Protein AF-A0A4Q4BNL3-F1 (afdb_monomer_lite)

Foldseek 3Di:
DFAADDKDWDWFDADQQPFAAAAPAQWHGWAGKAKWKADPNDTDADPVRRGDTGHIDHGGIDIDIDHIGHTHYHHLQPDALVVLVVCCVVVVDPPVRSCVSHVVSCVVVVDDD

Secondary structure (DSSP, 8-state):
-B--SS-EEEEEE-S-SSSPPPPBTTPPPPPPPEEEEEETTEEE--TTSSEEEEEEE-TT-EEEEEPPPPPPBS-GGGS-HHHHHHHHHTTSS-HHHHHHH-HHHHHHTT---

pLDDT: mean 94.65, std 7.82, range [43.72, 98.19]

Sequence (113 aa):
IELLRGEARASFVMDHGRVGPQGVLGGQDGAVNRVEVIRDGVVMVPEHLSKAQDIALKPGDRVRVRTPGGGGYGPPEARDPALVAEDVRLGRYSAEEAAALWPAACKALGTMD

Radius of gyration: 18.46 Å; chains: 1; bounding box: 37×32×43 Å

Structure (mmCIF, N/CA/C/O backbone):
data_AF-A0A4Q4BNL3-F1
#
_entry.id   AF-A0A4Q4BNL3-F1
#
loop_
_atom_site.group_PDB
_atom_site.id
_atom_site.type_symbol
_atom_site.label_atom_id
_atom_site.label_alt_id
_atom_site.label_comp_id
_atom_site.label_asym_id
_atom_site.label_entity_id
_atom_site.label_seq_id
_atom_site.pdbx_PDB_ins_code
_atom_site.Cartn_x
_atom_site.Cartn_y
_atom_site.Cartn_z
_atom_site.occupancy
_atom_site.B_iso_or_equiv
_atom_site.auth_seq_id
_atom_site.auth_comp_id
_atom_site.auth_asym_id
_atom_site.auth_a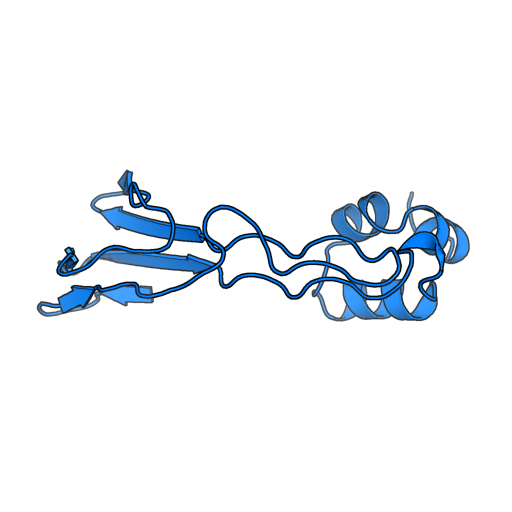tom_id
_atom_site.pdbx_PDB_model_num
ATOM 1 N N . ILE A 1 1 ? -12.505 4.655 8.287 1.00 92.56 1 ILE A N 1
ATOM 2 C CA . ILE A 1 1 ? -13.870 4.704 8.856 1.00 92.56 1 ILE A CA 1
ATOM 3 C C . ILE A 1 1 ? -13.816 5.273 10.269 1.00 92.56 1 ILE A C 1
ATOM 5 O O . ILE A 1 1 ? -12.777 5.154 10.911 1.00 92.56 1 ILE A O 1
ATOM 9 N N . GLU A 1 2 ? -14.899 5.883 10.733 1.00 97.19 2 GLU A N 1
ATOM 10 C CA . GLU A 1 2 ? -15.056 6.416 12.092 1.00 97.19 2 GLU A CA 1
ATOM 11 C C . GLU A 1 2 ? -16.395 5.939 12.647 1.00 97.19 2 GLU A C 1
ATOM 13 O O . GLU A 1 2 ? -17.396 5.965 11.926 1.00 97.19 2 GLU A O 1
ATOM 18 N N . LEU A 1 3 ? -16.417 5.473 13.897 1.00 97.62 3 LEU A N 1
ATOM 19 C CA . LEU A 1 3 ? -17.671 5.134 14.560 1.00 97.62 3 LEU A CA 1
ATOM 20 C C . LEU A 1 3 ? -18.328 6.430 15.040 1.00 97.62 3 LEU A C 1
ATOM 22 O O . LEU A 1 3 ? -17.780 7.124 15.885 1.00 97.62 3 LEU A O 1
ATOM 26 N N . LEU A 1 4 ? -19.503 6.770 14.510 1.00 97.75 4 LEU A N 1
ATOM 27 C CA . LEU A 1 4 ? -20.169 8.036 14.847 1.00 97.75 4 LEU A CA 1
ATOM 28 C C . LEU A 1 4 ? -21.152 7.914 16.020 1.00 97.75 4 LEU A C 1
ATOM 30 O O . LEU A 1 4 ? -21.409 8.891 16.717 1.00 97.75 4 LEU A O 1
ATOM 34 N N . ARG A 1 5 ? -21.723 6.726 16.248 1.00 97.19 5 ARG A N 1
ATOM 35 C CA . ARG A 1 5 ? -22.714 6.468 17.303 1.00 97.19 5 ARG A CA 1
ATOM 36 C C . ARG A 1 5 ? -22.811 4.970 17.598 1.00 97.19 5 ARG A C 1
ATOM 38 O O . ARG A 1 5 ? -22.634 4.163 16.693 1.00 97.19 5 ARG A O 1
ATOM 45 N N . GLY A 1 6 ? -23.198 4.628 18.828 1.00 95.88 6 GLY A N 1
ATOM 46 C CA . GLY A 1 6 ? -23.475 3.252 19.244 1.00 95.88 6 GLY A CA 1
ATOM 47 C C . GLY A 1 6 ? -22.209 2.482 19.599 1.00 95.88 6 GLY A C 1
ATOM 48 O O . GLY A 1 6 ? -21.187 3.082 19.919 1.00 95.88 6 GLY A O 1
ATOM 49 N N . GLU A 1 7 ? -22.296 1.158 19.540 1.00 93.25 7 GLU A N 1
ATOM 50 C CA . GLU A 1 7 ? -21.197 0.239 19.836 1.00 93.25 7 GLU A CA 1
ATOM 51 C C . GLU A 1 7 ? -20.859 -0.575 18.587 1.00 93.25 7 GLU A C 1
ATOM 53 O O . GLU A 1 7 ? -21.751 -0.977 17.837 1.00 93.25 7 GLU A O 1
ATOM 58 N N . ALA A 1 8 ? -19.571 -0.836 18.364 1.00 96.12 8 ALA A N 1
ATOM 59 C CA . ALA A 1 8 ? -19.121 -1.714 17.291 1.00 96.12 8 ALA A CA 1
ATOM 60 C C . ALA A 1 8 ? -17.933 -2.570 17.734 1.00 96.12 8 ALA A C 1
ATOM 62 O O . ALA A 1 8 ? -17.201 -2.226 18.664 1.00 96.12 8 ALA A O 1
ATOM 63 N N . ARG A 1 9 ? -17.718 -3.678 17.023 1.00 96.38 9 ARG A N 1
ATOM 64 C CA . ARG A 1 9 ? -16.498 -4.483 17.110 1.00 96.38 9 ARG A CA 1
ATOM 65 C C . ARG A 1 9 ? -15.837 -4.549 15.744 1.00 96.38 9 ARG A C 1
ATOM 67 O O . ARG A 1 9 ? -16.510 -4.808 14.749 1.00 96.38 9 ARG A O 1
ATOM 74 N N . ALA A 1 10 ? -14.530 -4.324 15.707 1.00 95.50 10 ALA A N 1
ATOM 75 C CA . ALA A 1 10 ? -13.719 -4.481 14.512 1.00 95.50 10 ALA A CA 1
ATOM 76 C C . ALA A 1 10 ? -12.899 -5.771 14.579 1.00 95.50 10 ALA A C 1
ATOM 78 O O . ALA A 1 10 ? -12.225 -6.051 15.572 1.00 95.50 10 ALA A O 1
ATOM 79 N N . SER A 1 11 ? -12.930 -6.509 13.473 1.00 96.44 11 SER A N 1
ATOM 80 C CA . SER A 1 11 ? -12.114 -7.694 13.244 1.00 96.44 11 SER A CA 1
ATOM 81 C C . SER A 1 11 ? -11.478 -7.594 11.862 1.00 96.44 11 SER A C 1
ATOM 83 O O . SER A 1 11 ? -12.139 -7.271 10.877 1.00 96.44 11 SER A O 1
ATOM 85 N N . PHE A 1 12 ? -10.185 -7.875 11.797 1.00 95.81 12 PHE A N 1
ATOM 86 C CA . PHE A 1 12 ? -9.359 -7.835 10.604 1.00 95.81 12 PHE A CA 1
ATOM 87 C C . PHE A 1 12 ? -8.854 -9.242 10.312 1.00 95.81 12 PHE A C 1
ATOM 89 O O . PHE A 1 12 ? -8.132 -9.843 11.110 1.00 95.81 12 PHE A O 1
ATOM 96 N N . VAL A 1 13 ? -9.249 -9.759 9.153 1.00 95.62 13 VAL A N 1
ATOM 97 C CA . VAL A 1 13 ? -8.771 -11.028 8.606 1.00 95.62 13 VAL A CA 1
ATOM 98 C C . VAL A 1 13 ? -8.232 -10.731 7.213 1.00 95.62 13 VAL A C 1
ATOM 100 O O . VAL A 1 13 ? -8.923 -10.907 6.217 1.00 95.62 13 VAL A O 1
ATOM 103 N N . MET A 1 14 ? -7.024 -10.172 7.160 1.00 94.69 14 MET A N 1
ATOM 104 C CA . MET A 1 14 ? -6.399 -9.705 5.919 1.00 94.69 14 MET A CA 1
A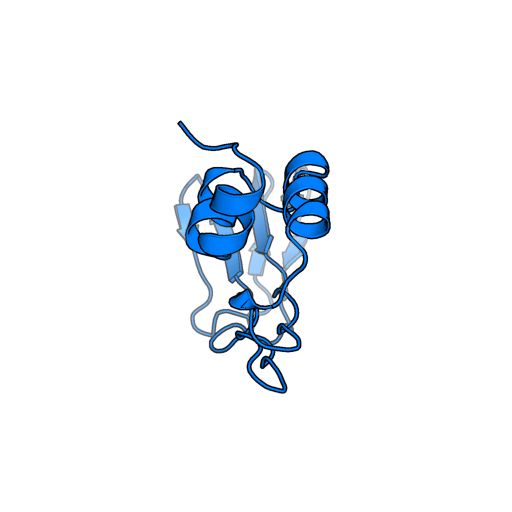TOM 105 C C . MET A 1 14 ? -4.993 -10.267 5.778 1.00 94.69 14 MET A C 1
ATOM 107 O O . MET A 1 14 ? -4.352 -10.538 6.783 1.00 94.69 14 MET A O 1
ATOM 111 N N . ASP A 1 15 ? -4.477 -10.382 4.563 1.00 94.56 15 ASP A N 1
ATOM 112 C CA . ASP A 1 15 ? -3.102 -10.833 4.346 1.00 94.56 15 ASP A CA 1
ATOM 113 C C . ASP A 1 15 ? -2.178 -9.676 3.942 1.00 94.56 15 ASP A C 1
ATOM 115 O O . ASP A 1 15 ? -2.576 -8.508 3.911 1.00 94.56 15 ASP A O 1
ATOM 119 N N . HIS A 1 16 ? -0.914 -10.007 3.677 1.00 96.50 16 HIS A N 1
ATOM 120 C CA . HIS A 1 16 ? 0.137 -9.074 3.262 1.00 96.50 16 HIS A CA 1
ATOM 121 C C . HIS A 1 16 ? 0.537 -8.010 4.294 1.00 96.50 16 HIS A C 1
ATOM 123 O O . HIS A 1 16 ? 1.040 -6.955 3.925 1.00 96.50 16 HIS A O 1
ATOM 129 N N . GLY A 1 17 ? 0.365 -8.271 5.596 1.00 95.88 17 GLY A N 1
ATOM 130 C CA . GLY A 1 17 ? 0.811 -7.346 6.652 1.00 95.88 17 GLY A CA 1
ATOM 131 C C . GLY A 1 17 ? 2.332 -7.252 6.828 1.00 95.88 17 GLY A C 1
ATOM 132 O O . GLY A 1 17 ? 2.816 -6.265 7.368 1.00 95.88 17 GLY A O 1
ATOM 133 N N . ARG A 1 18 ? 3.089 -8.269 6.389 1.00 95.19 18 ARG A N 1
ATOM 134 C CA . ARG A 1 18 ? 4.563 -8.310 6.501 1.00 95.19 18 ARG A CA 1
ATOM 135 C C . ARG A 1 18 ? 5.275 -8.255 5.150 1.00 95.19 18 ARG A C 1
ATOM 137 O O . ARG A 1 18 ? 6.329 -7.642 5.056 1.00 95.19 18 ARG A O 1
ATOM 144 N N . VAL A 1 19 ? 4.711 -8.905 4.135 1.00 95.94 19 VAL A N 1
ATOM 145 C CA . VAL A 1 19 ? 5.260 -8.962 2.774 1.00 95.94 19 VAL A CA 1
ATOM 146 C C . VAL A 1 19 ? 4.128 -8.674 1.800 1.00 95.94 19 VAL A C 1
ATOM 148 O O . VAL A 1 19 ? 3.035 -9.228 1.950 1.00 95.94 19 VAL A O 1
ATOM 151 N N . GLY A 1 20 ? 4.376 -7.783 0.845 1.00 97.06 20 GLY A N 1
ATOM 152 C CA . GLY A 1 20 ? 3.397 -7.413 -0.166 1.00 97.06 20 GLY A CA 1
ATOM 153 C C . GLY A 1 20 ? 3.137 -8.535 -1.173 1.00 97.06 20 GLY A C 1
ATOM 154 O O . GLY A 1 20 ? 3.850 -9.541 -1.186 1.00 97.06 20 GLY A O 1
ATOM 155 N N . PRO A 1 21 ? 2.100 -8.407 -2.009 1.00 97.94 21 PRO A N 1
ATOM 156 C CA . PRO A 1 21 ? 1.931 -9.274 -3.167 1.00 97.94 21 PRO A CA 1
ATOM 157 C C . PRO A 1 21 ? 3.167 -9.218 -4.070 1.00 97.94 21 PRO A C 1
ATOM 159 O O . PRO A 1 21 ? 3.651 -8.134 -4.387 1.00 97.94 21 PRO A O 1
ATOM 162 N N . GLN A 1 22 ? 3.680 -10.380 -4.469 1.00 97.94 22 GLN A N 1
ATOM 163 C CA . GLN A 1 22 ? 4.954 -10.461 -5.182 1.00 97.94 22 GLN A CA 1
ATOM 164 C C . GLN A 1 22 ? 4.849 -9.932 -6.610 1.00 97.94 22 GLN A C 1
ATOM 166 O O . GLN A 1 22 ? 3.870 -10.203 -7.312 1.00 97.94 22 GLN A O 1
ATOM 171 N N . GLY A 1 23 ? 5.876 -9.204 -7.038 1.00 97.88 23 GLY A N 1
ATOM 172 C CA . GLY A 1 23 ? 6.062 -8.854 -8.438 1.00 97.88 23 GLY A CA 1
ATOM 173 C C . GLY A 1 23 ? 6.487 -10.063 -9.274 1.00 97.88 23 GLY A C 1
ATOM 174 O O . GLY A 1 23 ? 6.957 -11.080 -8.760 1.00 97.88 23 GLY A O 1
ATOM 175 N N . VAL A 1 24 ? 6.319 -9.964 -10.592 1.00 98.19 24 VAL A N 1
ATOM 176 C CA . VAL A 1 24 ? 6.673 -11.036 -11.532 1.00 98.19 24 VAL A CA 1
ATOM 177 C C . VAL A 1 24 ? 7.488 -10.510 -12.709 1.00 98.19 24 VAL A C 1
ATOM 179 O O . VAL A 1 24 ? 7.322 -9.372 -13.149 1.00 98.19 24 VAL A O 1
ATOM 182 N N . LEU A 1 25 ? 8.379 -11.360 -13.233 1.00 97.44 25 LEU A N 1
ATOM 183 C CA . LEU A 1 25 ? 9.215 -11.082 -14.411 1.00 97.44 25 LEU A CA 1
ATOM 184 C C . LEU A 1 25 ? 9.998 -9.757 -14.325 1.00 97.44 25 LEU A C 1
ATOM 186 O O . LEU A 1 25 ? 10.108 -9.027 -15.305 1.00 97.44 25 LEU A O 1
ATOM 190 N N . GLY A 1 26 ? 10.541 -9.448 -13.145 1.00 96.25 26 GLY A N 1
ATOM 191 C CA . GLY A 1 26 ? 11.282 -8.206 -12.886 1.00 96.25 26 GLY A CA 1
ATOM 192 C C . GLY A 1 26 ? 10.433 -7.063 -12.325 1.00 96.25 26 GLY A C 1
ATOM 193 O O . GLY A 1 26 ? 10.975 -5.999 -12.046 1.00 96.25 26 GLY A O 1
ATOM 194 N N . GLY A 1 27 ? 9.131 -7.281 -12.125 1.00 97.44 27 GLY A N 1
ATOM 195 C CA . GLY A 1 27 ? 8.272 -6.354 -11.395 1.00 97.44 27 GLY A CA 1
ATOM 196 C C . GLY A 1 27 ? 8.606 -6.297 -9.908 1.00 97.44 27 GLY A C 1
ATOM 197 O O . GLY A 1 27 ? 9.055 -7.281 -9.322 1.00 97.44 27 GLY A O 1
ATOM 198 N N . GLN A 1 28 ? 8.363 -5.138 -9.299 1.00 95.88 28 GLN A N 1
ATOM 199 C CA . GLN A 1 28 ? 8.536 -4.929 -7.862 1.00 95.88 28 GLN A CA 1
ATOM 200 C C . GLN A 1 28 ? 7.338 -5.466 -7.070 1.00 95.88 28 GLN A C 1
ATOM 202 O O . GLN A 1 28 ? 6.214 -5.511 -7.576 1.00 95.88 28 GLN A O 1
ATOM 207 N N . ASP A 1 29 ? 7.577 -5.848 -5.819 1.00 97.62 29 ASP A N 1
ATOM 208 C CA . ASP A 1 29 ? 6.517 -6.256 -4.899 1.00 97.62 29 ASP A CA 1
ATOM 209 C C . ASP A 1 29 ? 5.572 -5.087 -4.588 1.00 97.62 29 ASP A C 1
ATOM 211 O O . ASP A 1 29 ? 5.976 -3.925 -4.506 1.00 97.62 29 ASP A O 1
ATOM 215 N N . GLY A 1 30 ? 4.295 -5.405 -4.397 1.00 97.06 30 GLY A N 1
ATOM 216 C CA . GLY A 1 30 ? 3.278 -4.441 -4.005 1.00 97.06 30 GLY A CA 1
ATOM 217 C C . GLY A 1 30 ? 3.478 -3.935 -2.577 1.00 97.06 30 GLY A C 1
ATOM 218 O O . GLY A 1 30 ? 4.145 -4.553 -1.746 1.00 97.06 30 GLY A O 1
ATOM 219 N N . ALA A 1 31 ? 2.846 -2.809 -2.250 1.00 96.44 31 ALA A N 1
ATOM 220 C CA . ALA A 1 31 ? 2.843 -2.309 -0.880 1.00 96.44 31 ALA A CA 1
ATOM 221 C C . ALA A 1 31 ? 2.141 -3.291 0.079 1.00 96.44 31 ALA A C 1
ATOM 223 O O . ALA A 1 31 ? 1.154 -3.943 -0.276 1.00 96.44 31 ALA A O 1
ATOM 224 N N . VAL A 1 32 ? 2.621 -3.351 1.322 1.00 97.75 32 VAL A N 1
ATOM 225 C CA . VAL A 1 32 ? 2.006 -4.150 2.390 1.00 97.75 32 VAL A CA 1
ATOM 226 C C . VAL A 1 32 ? 0.666 -3.571 2.841 1.00 97.75 32 VAL A C 1
ATOM 228 O O . VAL A 1 32 ? 0.416 -2.365 2.774 1.00 97.75 32 VAL A O 1
ATOM 231 N N . ASN A 1 33 ? -0.180 -4.443 3.378 1.00 97.19 33 ASN A N 1
ATOM 232 C CA . ASN A 1 33 ? -1.344 -4.042 4.152 1.00 97.19 33 ASN A CA 1
ATOM 233 C C . ASN A 1 33 ? -0.910 -3.226 5.380 1.00 97.19 33 ASN A C 1
ATOM 235 O O . ASN A 1 33 ? 0.113 -3.521 6.005 1.00 97.19 33 ASN A O 1
ATOM 239 N N . ARG A 1 34 ? -1.732 -2.252 5.784 1.00 97.25 34 ARG A N 1
ATOM 240 C CA . ARG A 1 34 ? -1.631 -1.686 7.130 1.00 97.25 34 ARG A CA 1
ATOM 241 C C . ARG A 1 34 ? -2.984 -1.428 7.774 1.00 97.25 34 ARG A C 1
ATOM 243 O O . ARG A 1 34 ? -3.827 -0.733 7.209 1.00 97.25 34 ARG A O 1
ATOM 250 N N . VAL A 1 35 ? -3.130 -1.901 9.008 1.00 97.38 35 VAL A N 1
ATOM 251 C CA . VAL A 1 35 ? -4.271 -1.616 9.879 1.00 97.38 35 VAL A CA 1
ATOM 252 C C . VAL A 1 35 ? -3.847 -0.691 11.016 1.00 97.38 35 VAL A C 1
ATOM 254 O O . VAL A 1 35 ? -2.871 -0.948 11.716 1.00 97.38 35 VA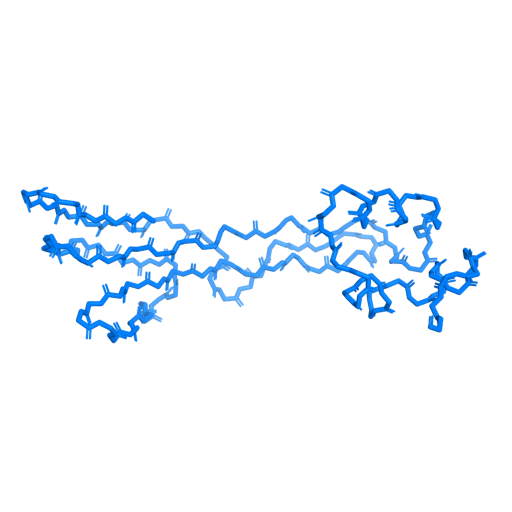L A O 1
ATOM 257 N N . GLU A 1 36 ? -4.607 0.380 11.210 1.00 97.81 36 GLU A N 1
ATOM 258 C CA . GLU A 1 36 ? -4.435 1.354 12.285 1.00 97.81 36 GLU A CA 1
ATOM 259 C C . GLU A 1 36 ? -5.782 1.567 12.984 1.00 97.81 36 GLU A C 1
ATOM 261 O O . GLU A 1 36 ? -6.784 1.890 12.341 1.00 97.81 36 GLU A O 1
ATOM 266 N N . VAL A 1 37 ? -5.806 1.401 14.305 1.00 97.50 37 VAL A N 1
ATOM 267 C CA . VAL A 1 37 ? -6.942 1.747 15.165 1.00 97.50 37 VAL A CA 1
ATOM 268 C C . VAL A 1 37 ? -6.560 2.989 15.955 1.00 97.50 37 VAL A C 1
ATOM 270 O O . VAL A 1 37 ? -5.572 2.979 16.682 1.00 97.50 37 VAL A O 1
ATOM 273 N N . ILE A 1 38 ? -7.331 4.060 15.810 1.00 97.94 38 ILE A N 1
ATOM 274 C CA . ILE A 1 38 ? -7.090 5.345 16.455 1.00 97.94 38 ILE A CA 1
ATOM 275 C C . ILE A 1 38 ? -8.136 5.548 17.547 1.00 97.94 38 ILE A C 1
ATOM 277 O O . ILE A 1 38 ? -9.330 5.576 17.248 1.00 97.94 38 ILE A O 1
ATOM 281 N N . ARG A 1 39 ? -7.681 5.702 18.793 1.00 96.00 39 ARG A N 1
ATOM 282 C CA . ARG A 1 39 ? -8.524 5.934 19.976 1.00 96.00 39 ARG A CA 1
ATOM 283 C C . ARG A 1 39 ? -7.981 7.117 20.750 1.00 96.00 39 ARG A C 1
ATOM 285 O O . ARG A 1 39 ? -6.795 7.135 21.061 1.00 96.00 39 ARG A O 1
ATOM 292 N N . ASP A 1 40 ? -8.823 8.113 21.008 1.00 94.06 40 ASP A N 1
ATOM 293 C CA . ASP A 1 40 ? -8.430 9.346 21.710 1.00 94.06 40 ASP A CA 1
ATOM 294 C C . ASP A 1 40 ? -7.157 9.995 21.112 1.00 94.06 40 ASP A C 1
ATOM 296 O O . ASP A 1 40 ? -6.280 10.484 21.817 1.00 94.06 40 ASP A O 1
ATOM 300 N N . GLY A 1 41 ? -7.026 9.942 19.779 1.00 93.44 41 GLY A N 1
ATOM 301 C CA . GLY A 1 41 ? -5.866 10.451 19.034 1.00 93.44 41 GLY A CA 1
ATOM 302 C C . GLY A 1 41 ? -4.632 9.536 19.018 1.00 93.44 41 GLY A C 1
ATOM 303 O O . GLY A 1 41 ? -3.703 9.795 18.255 1.00 93.44 41 GLY A O 1
ATOM 304 N N . VAL A 1 42 ? -4.619 8.446 19.786 1.00 96.94 42 VAL A N 1
ATOM 305 C CA . VAL A 1 42 ? -3.507 7.488 19.842 1.00 96.94 42 VAL A CA 1
ATOM 306 C C . VAL A 1 42 ? -3.674 6.417 18.771 1.00 96.94 42 VAL A C 1
ATOM 308 O O . VAL A 1 42 ? -4.708 5.754 18.696 1.00 96.94 42 VAL A O 1
ATOM 311 N N . VAL A 1 43 ? -2.636 6.223 17.956 1.00 97.88 43 VAL A N 1
ATOM 312 C CA . VAL A 1 43 ? -2.599 5.188 16.916 1.00 97.88 43 VAL A CA 1
ATOM 313 C C . VAL A 1 43 ? -2.069 3.880 17.497 1.00 97.88 43 VAL A C 1
ATOM 315 O O . VAL A 1 43 ? -0.950 3.822 17.998 1.00 97.88 43 VAL A O 1
ATOM 318 N N . MET A 1 44 ? -2.853 2.814 17.366 1.00 95.56 44 MET A N 1
ATOM 319 C CA . MET A 1 44 ? -2.458 1.438 17.652 1.00 95.56 44 MET A CA 1
ATOM 320 C C . MET A 1 44 ? -2.410 0.631 16.352 1.00 95.56 44 MET A C 1
ATOM 322 O O . MET A 1 44 ? -3.342 0.669 15.546 1.00 95.56 44 MET A O 1
ATOM 326 N N . VAL A 1 45 ? -1.320 -0.109 16.157 1.00 96.69 45 VAL A N 1
ATOM 327 C CA . VAL A 1 45 ? -1.162 -1.089 15.075 1.00 96.69 45 VAL A CA 1
ATOM 328 C C . VAL A 1 45 ? -1.224 -2.485 15.700 1.00 96.69 45 VAL A C 1
ATOM 330 O O . VAL A 1 45 ? -0.529 -2.712 16.692 1.00 96.69 45 VAL A O 1
ATOM 333 N N . PRO A 1 46 ? -2.027 -3.422 15.162 1.00 94.62 46 PRO A N 1
ATOM 334 C CA . PRO A 1 46 ? -2.057 -4.794 15.657 1.00 94.62 46 PRO A CA 1
ATOM 335 C C . PRO A 1 46 ? -0.684 -5.471 15.627 1.00 94.62 46 PRO A C 1
ATOM 337 O O . PRO A 1 46 ? 0.058 -5.319 14.659 1.00 94.62 46 PRO A O 1
ATOM 340 N N . GLU A 1 47 ? -0.383 -6.302 16.628 1.00 93.94 47 GLU A N 1
ATOM 341 C CA . GLU A 1 47 ? 0.880 -7.055 16.705 1.00 93.94 47 GLU A CA 1
ATOM 342 C C . GLU A 1 47 ? 1.109 -7.936 15.466 1.00 93.94 47 GLU A C 1
ATOM 344 O O . GLU A 1 47 ? 2.194 -7.966 14.887 1.00 93.94 47 GLU A O 1
ATOM 349 N N . HIS A 1 48 ? 0.056 -8.607 14.996 1.00 94.00 48 HIS A N 1
ATOM 350 C CA . HIS A 1 48 ? 0.110 -9.440 13.795 1.00 94.00 48 HIS A CA 1
ATOM 351 C C . HIS A 1 48 ? -0.125 -8.658 12.491 1.00 94.00 48 HIS A C 1
ATOM 353 O O . HIS A 1 48 ? -0.331 -9.274 11.442 1.00 94.00 48 HIS A O 1
ATOM 359 N N . LEU A 1 49 ? -0.066 -7.319 12.543 1.00 95.88 49 LEU A N 1
ATOM 360 C CA . LEU A 1 49 ? -0.089 -6.325 11.451 1.00 95.88 49 LEU A CA 1
ATOM 361 C C . LEU A 1 49 ? -1.366 -6.271 10.590 1.00 95.88 49 LEU A C 1
ATOM 363 O O . LEU A 1 49 ? -1.822 -5.194 10.220 1.00 95.88 49 LEU A O 1
ATOM 367 N N . SER A 1 50 ? -1.950 -7.426 10.284 1.00 93.81 50 SER A N 1
ATOM 368 C CA . SER A 1 50 ? -3.089 -7.632 9.379 1.00 93.81 50 SER A CA 1
ATOM 369 C C . SER A 1 50 ? -4.172 -8.549 9.972 1.00 93.81 50 SER A C 1
ATOM 371 O O . SER A 1 50 ? -5.237 -8.728 9.376 1.00 93.81 50 SER A O 1
ATOM 373 N N . LYS A 1 51 ? -3.919 -9.106 11.168 1.00 94.88 51 LYS A N 1
ATOM 374 C CA . LYS A 1 51 ? -4.846 -9.956 11.926 1.00 94.88 51 LYS A CA 1
ATOM 375 C C . LYS A 1 51 ? -5.073 -9.368 13.319 1.00 94.88 51 LYS A C 1
ATOM 377 O O . LYS A 1 51 ? -4.119 -9.165 14.064 1.00 94.88 51 LYS A O 1
ATOM 382 N N . ALA A 1 52 ? -6.329 -9.109 13.659 1.00 95.31 52 ALA A N 1
ATOM 383 C CA . ALA A 1 52 ? -6.793 -8.856 15.024 1.00 95.31 52 ALA A CA 1
ATOM 384 C C . ALA A 1 52 ? -8.312 -9.000 15.067 1.00 95.31 52 ALA A C 1
ATOM 386 O O . ALA A 1 52 ? -8.972 -8.800 14.054 1.00 95.31 52 ALA A O 1
ATOM 387 N N . GLN A 1 53 ? -8.876 -9.360 16.210 1.00 96.38 53 GLN A N 1
ATOM 388 C CA . GLN A 1 53 ? -10.305 -9.638 16.338 1.00 96.38 53 GLN A CA 1
ATOM 389 C C . GLN A 1 53 ? -10.858 -9.008 17.612 1.00 96.38 53 GLN A C 1
ATOM 391 O O . GLN A 1 53 ? -10.098 -8.662 18.516 1.00 96.38 53 GLN A O 1
ATOM 396 N N . ASP A 1 54 ? -12.179 -8.841 17.645 1.00 94.94 54 ASP A N 1
ATOM 397 C CA . ASP A 1 54 ? -12.944 -8.413 18.820 1.00 94.94 54 ASP A CA 1
ATOM 398 C C . ASP A 1 54 ? -12.509 -7.069 19.423 1.00 94.94 54 ASP A C 1
ATOM 400 O O . ASP A 1 54 ? -12.667 -6.813 20.619 1.00 94.94 54 ASP A O 1
ATOM 404 N N . ILE A 1 55 ? -12.009 -6.156 18.587 1.00 95.00 55 ILE A N 1
ATOM 405 C CA . ILE A 1 55 ? -11.622 -4.818 19.031 1.00 95.00 55 ILE A CA 1
ATOM 406 C C . ILE A 1 55 ? -12.892 -3.994 19.225 1.00 95.00 55 ILE A C 1
ATOM 408 O O . ILE A 1 55 ? -13.509 -3.554 18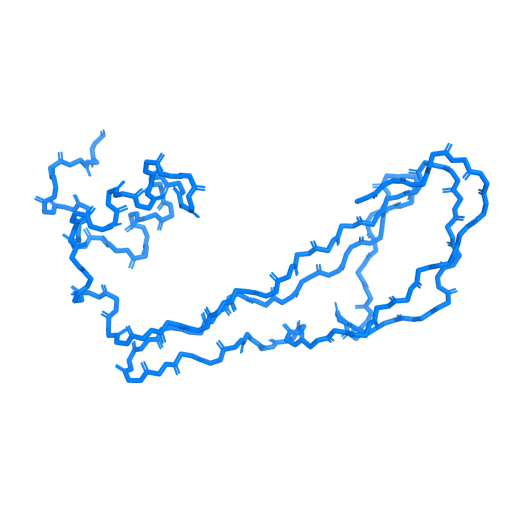.255 1.00 95.00 55 ILE A O 1
ATOM 412 N N . ALA A 1 56 ? -13.285 -3.781 20.479 1.00 95.75 56 ALA A N 1
ATOM 413 C CA . ALA A 1 56 ? -14.378 -2.879 20.820 1.00 95.75 56 ALA A CA 1
ATOM 414 C C . ALA A 1 56 ? -14.041 -1.437 20.410 1.00 95.75 56 ALA A C 1
ATOM 416 O O . ALA A 1 56 ? -12.939 -0.949 20.674 1.00 95.75 56 ALA A O 1
ATOM 417 N N . LEU A 1 57 ? -15.007 -0.774 19.779 1.00 96.25 57 LEU A N 1
ATOM 418 C CA . LEU A 1 57 ? -14.934 0.619 19.357 1.00 96.25 57 LEU A CA 1
ATOM 419 C C . LEU A 1 57 ? -16.021 1.434 20.058 1.00 96.25 57 LEU A C 1
ATOM 421 O O . LEU A 1 57 ? -17.164 0.980 20.177 1.00 96.25 57 LEU A O 1
ATOM 425 N N . LYS A 1 58 ? -15.670 2.658 20.454 1.00 96.75 58 LYS A N 1
ATOM 426 C CA . LYS A 1 58 ? -16.603 3.686 20.941 1.00 96.75 58 LYS A CA 1
ATOM 427 C C . LYS A 1 58 ? -16.771 4.808 19.906 1.00 96.75 58 LYS A C 1
ATOM 429 O O . LYS A 1 58 ? -15.920 4.954 19.024 1.00 96.75 58 LYS A O 1
ATOM 434 N N . PRO A 1 59 ? -17.845 5.614 19.978 1.00 97.69 59 PRO A N 1
ATOM 435 C CA . PRO A 1 59 ? -17.988 6.775 19.111 1.00 97.69 59 PRO A CA 1
ATOM 436 C C . PRO A 1 59 ? -16.758 7.694 19.177 1.00 97.69 59 PRO A C 1
ATOM 438 O O . PRO A 1 59 ? -16.255 7.977 20.263 1.00 97.69 59 PRO A O 1
ATOM 441 N N . GLY A 1 60 ? -16.279 8.137 18.016 1.00 97.31 60 GLY A N 1
ATOM 442 C CA . GLY A 1 60 ? -15.040 8.900 17.839 1.00 97.31 60 GLY A CA 1
ATOM 443 C C . GLY A 1 60 ? -13.806 8.044 17.530 1.00 97.31 60 GLY A C 1
ATOM 444 O O . GLY A 1 60 ? -12.834 8.562 16.976 1.00 97.31 60 GLY A O 1
ATOM 445 N N . ASP A 1 61 ? -13.834 6.736 17.808 1.00 97.75 61 ASP A N 1
ATOM 446 C CA . ASP A 1 61 ? -12.749 5.844 17.402 1.00 97.75 61 ASP A CA 1
ATOM 447 C C . ASP A 1 61 ? -12.720 5.687 15.879 1.00 97.75 61 ASP A C 1
ATOM 449 O O . ASP A 1 61 ? -13.753 5.608 15.199 1.00 97.75 61 ASP A O 1
ATOM 453 N N . ARG A 1 62 ? -11.509 5.591 15.329 1.00 97.94 62 ARG A N 1
ATOM 454 C CA . ARG A 1 62 ? -11.292 5.453 13.888 1.00 97.94 62 ARG A CA 1
ATOM 455 C C . ARG A 1 62 ? -10.530 4.187 13.575 1.00 97.94 62 ARG A C 1
ATOM 457 O O . ARG A 1 62 ? -9.619 3.784 14.286 1.00 97.94 62 ARG A O 1
ATOM 464 N N . VAL A 1 63 ? -10.867 3.599 12.441 1.00 97.44 63 VAL A N 1
ATOM 465 C CA . VAL A 1 63 ? -10.113 2.502 11.846 1.00 97.44 63 VAL A CA 1
ATOM 466 C C . VAL A 1 63 ? -9.665 2.941 10.464 1.00 97.44 63 VAL A C 1
ATOM 468 O O . VAL A 1 63 ? -10.481 3.334 9.621 1.00 97.44 63 VAL A O 1
ATOM 471 N N . ARG A 1 64 ? -8.362 2.865 10.214 1.00 97.62 64 ARG A N 1
ATOM 472 C CA . ARG A 1 64 ? -7.759 3.090 8.905 1.00 97.62 64 ARG A CA 1
ATOM 473 C C . ARG A 1 64 ? -7.158 1.777 8.425 1.00 97.62 64 ARG A C 1
ATOM 475 O O . ARG A 1 64 ? -6.246 1.239 9.038 1.00 97.62 64 ARG A O 1
ATOM 482 N N . VAL A 1 65 ? -7.687 1.286 7.312 1.00 96.69 65 VAL A N 1
ATOM 483 C CA . VAL A 1 65 ? -7.152 0.126 6.604 1.00 96.69 65 VAL A CA 1
ATOM 484 C C . VAL A 1 65 ? -6.569 0.619 5.290 1.00 96.69 65 VAL A C 1
ATOM 486 O O . VAL A 1 65 ? -7.269 1.250 4.500 1.00 96.69 65 VAL A O 1
ATOM 489 N N . ARG A 1 66 ? -5.287 0.338 5.074 1.00 96.38 66 ARG A N 1
ATOM 490 C CA . ARG A 1 66 ? -4.623 0.422 3.775 1.00 96.38 66 ARG A CA 1
ATOM 491 C C . ARG A 1 66 ? -4.556 -0.994 3.223 1.00 96.38 66 ARG A C 1
ATOM 493 O O . ARG A 1 66 ? -3.857 -1.842 3.778 1.00 96.38 66 ARG A O 1
ATOM 500 N N . THR A 1 67 ? -5.338 -1.261 2.185 1.00 95.88 67 THR A N 1
ATOM 501 C CA . THR A 1 67 ? -5.274 -2.537 1.467 1.00 95.88 67 THR A CA 1
ATOM 502 C C . THR A 1 67 ? -3.934 -2.649 0.744 1.00 95.88 67 THR A C 1
ATOM 504 O O . THR A 1 67 ? -3.410 -1.622 0.308 1.00 95.88 67 THR A O 1
ATOM 507 N N . PRO A 1 68 ? -3.372 -3.861 0.614 1.00 97.25 68 PRO A N 1
ATOM 508 C CA . PRO A 1 68 ? -2.121 -4.033 -0.109 1.00 97.25 68 PRO A CA 1
ATOM 509 C C . PRO A 1 68 ? -2.288 -3.633 -1.580 1.00 97.25 68 PRO A C 1
ATOM 511 O O . PRO A 1 68 ? -3.369 -3.784 -2.156 1.00 97.25 68 PRO A O 1
ATOM 514 N N . GLY A 1 69 ? -1.207 -3.134 -2.176 1.00 96.31 69 GLY A N 1
ATOM 515 C CA . GLY A 1 69 ? -1.120 -2.944 -3.624 1.00 96.31 69 GLY A CA 1
ATOM 516 C C . GLY A 1 69 ? -0.803 -4.267 -4.321 1.00 96.31 69 GLY A C 1
ATOM 517 O O . GLY A 1 69 ? -0.249 -5.168 -3.700 1.00 96.31 69 GLY A O 1
ATOM 518 N N . GLY A 1 70 ? -1.135 -4.397 -5.605 1.00 97.38 70 GLY A N 1
ATOM 519 C CA . GLY A 1 70 ? -0.701 -5.549 -6.401 1.00 97.38 70 GLY A CA 1
ATOM 520 C C . GLY A 1 70 ? 0.806 -5.521 -6.678 1.00 97.38 70 GLY A C 1
ATOM 521 O O . GLY A 1 70 ? 1.410 -4.449 -6.689 1.00 97.38 70 GLY A O 1
ATOM 522 N N . GLY A 1 71 ? 1.400 -6.690 -6.918 1.00 97.62 71 GLY A N 1
ATOM 523 C CA . GLY A 1 71 ? 2.765 -6.790 -7.430 1.00 97.62 71 GLY A CA 1
ATOM 524 C C . GLY A 1 71 ? 2.844 -6.346 -8.890 1.00 97.62 71 GLY A C 1
ATOM 525 O O . GLY A 1 71 ? 1.899 -6.533 -9.662 1.00 97.62 71 GLY A O 1
ATOM 526 N N . GLY A 1 72 ? 3.963 -5.734 -9.265 1.00 97.56 72 GLY A N 1
ATOM 527 C CA . GLY A 1 72 ? 4.217 -5.270 -10.624 1.00 97.56 72 GLY A CA 1
ATOM 528 C C . GLY A 1 72 ? 4.506 -6.409 -11.604 1.00 97.56 72 GLY A C 1
ATOM 529 O O . GLY A 1 72 ? 4.869 -7.521 -11.219 1.00 97.56 72 GLY A O 1
ATOM 530 N N . TYR A 1 73 ? 4.399 -6.101 -12.895 1.00 97.38 73 TYR A N 1
ATOM 531 C CA . TYR A 1 73 ? 4.774 -6.995 -13.988 1.00 97.38 73 TYR A CA 1
ATOM 532 C C . TYR A 1 73 ? 5.844 -6.332 -14.853 1.00 97.38 73 TYR A C 1
ATOM 534 O O . TYR A 1 73 ? 5.616 -5.237 -15.370 1.00 97.38 73 TYR A O 1
ATOM 542 N N . GLY A 1 74 ? 6.961 -7.027 -15.068 1.00 97.69 74 GLY A N 1
ATOM 543 C CA . GLY A 1 74 ? 8.054 -6.526 -15.899 1.00 97.69 74 GLY A CA 1
ATOM 544 C C . GLY A 1 74 ? 8.928 -5.474 -15.201 1.00 97.69 74 GLY A C 1
ATOM 545 O O . GLY A 1 74 ? 8.537 -4.931 -14.166 1.00 97.69 74 GLY A O 1
ATOM 546 N N . PRO A 1 75 ? 10.113 -5.174 -15.758 1.00 96.25 75 PRO A N 1
ATOM 547 C CA . PRO A 1 75 ? 11.010 -4.166 -15.203 1.00 96.25 75 PRO A CA 1
ATOM 548 C C . PRO A 1 75 ? 10.356 -2.770 -15.234 1.00 96.25 75 PRO A C 1
ATOM 550 O O . PRO A 1 75 ? 9.865 -2.365 -16.295 1.00 96.25 75 PRO A O 1
ATOM 553 N N . PRO A 1 76 ? 10.352 -2.012 -14.117 1.00 95.19 76 PRO A N 1
ATOM 554 C CA . PRO A 1 76 ? 9.812 -0.652 -14.070 1.00 95.19 76 PRO A CA 1
ATOM 555 C C . PRO A 1 76 ? 10.385 0.263 -15.159 1.00 95.19 76 PRO A C 1
ATOM 557 O O . PRO A 1 76 ? 9.656 1.062 -15.740 1.00 95.19 76 PRO A O 1
ATOM 560 N N . GLU A 1 77 ? 11.665 0.107 -15.495 1.00 95.00 77 GLU A N 1
ATOM 561 C CA . GLU A 1 77 ? 12.382 0.927 -16.475 1.00 95.00 77 GLU A CA 1
ATOM 562 C C . GLU A 1 77 ? 11.843 0.772 -17.903 1.00 95.00 77 GLU A C 1
ATOM 564 O O . GLU A 1 77 ? 12.072 1.640 -18.741 1.00 95.00 77 GLU A O 1
ATOM 569 N N . ALA A 1 78 ? 11.121 -0.317 -18.185 1.00 95.12 78 ALA A N 1
ATOM 570 C CA . ALA A 1 78 ? 10.486 -0.555 -19.478 1.00 95.12 78 ALA A CA 1
ATOM 571 C C . ALA A 1 78 ? 9.060 0.013 -19.569 1.00 95.12 78 ALA A C 1
ATOM 573 O O . ALA A 1 78 ? 8.408 -0.142 -20.605 1.00 95.12 78 ALA A O 1
ATOM 574 N N . ARG A 1 79 ? 8.540 0.639 -18.503 1.00 96.25 79 ARG A N 1
ATOM 575 C CA . ARG A 1 79 ? 7.202 1.238 -18.513 1.00 96.25 79 ARG A CA 1
ATOM 576 C C . ARG A 1 79 ? 7.172 2.440 -19.457 1.00 96.25 79 ARG A C 1
ATOM 578 O O . ARG A 1 79 ? 8.015 3.328 -19.365 1.00 96.25 79 ARG A O 1
ATOM 585 N N . ASP A 1 80 ? 6.169 2.476 -20.334 1.00 96.75 80 ASP A N 1
ATOM 586 C CA . ASP A 1 80 ? 5.949 3.591 -21.259 1.00 96.75 80 ASP A CA 1
ATOM 587 C C . ASP A 1 80 ? 5.800 4.913 -20.480 1.00 96.75 80 ASP A C 1
ATOM 589 O O . ASP A 1 80 ? 4.914 5.013 -19.619 1.00 96.75 80 ASP A O 1
ATOM 593 N N . PRO A 1 81 ? 6.621 5.936 -20.781 1.00 96.81 81 PRO A N 1
ATOM 594 C CA . PRO A 1 81 ? 6.507 7.241 -20.152 1.00 96.81 81 PRO A CA 1
ATOM 595 C C . PRO A 1 81 ? 5.105 7.846 -20.212 1.00 96.81 81 PRO A C 1
ATOM 597 O O . PRO A 1 81 ? 4.637 8.385 -19.212 1.00 96.81 81 PRO A O 1
ATOM 600 N N . ALA A 1 82 ? 4.378 7.698 -21.320 1.00 97.00 82 ALA A N 1
ATOM 601 C CA . ALA A 1 82 ? 3.025 8.239 -21.434 1.00 97.00 82 ALA A CA 1
ATOM 602 C C . ALA A 1 82 ? 2.057 7.621 -20.407 1.00 97.00 82 ALA A C 1
ATOM 604 O O . ALA A 1 82 ? 1.188 8.315 -19.878 1.00 97.00 82 ALA A O 1
ATOM 605 N N . LEU A 1 83 ? 2.235 6.338 -20.068 1.00 97.62 83 LEU A N 1
ATOM 606 C CA . LEU A 1 83 ? 1.437 5.669 -19.036 1.00 97.62 83 LEU A CA 1
ATOM 607 C C . LEU A 1 83 ? 1.805 6.142 -17.626 1.00 97.62 83 LEU A C 1
ATOM 609 O O . LEU A 1 83 ? 0.925 6.231 -16.774 1.00 97.62 83 LEU A O 1
ATOM 613 N N . VAL A 1 84 ? 3.074 6.482 -17.383 1.00 97.31 84 VAL A N 1
ATOM 614 C CA . VAL A 1 84 ? 3.504 7.091 -16.113 1.00 97.31 84 VAL A CA 1
ATOM 615 C C . VAL A 1 84 ? 2.873 8.474 -15.940 1.00 97.31 84 VAL A C 1
ATOM 617 O O . VAL A 1 84 ? 2.308 8.757 -14.884 1.00 97.31 84 VAL A O 1
ATOM 620 N N . ALA A 1 85 ? 2.892 9.317 -16.979 1.00 97.00 85 ALA A N 1
ATOM 621 C CA . ALA A 1 85 ? 2.219 10.619 -16.949 1.00 97.00 85 ALA A CA 1
ATOM 622 C C . ALA A 1 85 ? 0.713 10.482 -16.695 1.00 97.00 85 ALA A C 1
ATOM 624 O O . ALA A 1 85 ? 0.138 11.246 -15.919 1.00 97.00 85 ALA A O 1
ATOM 625 N N . GLU A 1 86 ? 0.077 9.494 -17.324 1.00 98.19 86 GLU A N 1
ATOM 626 C CA . GLU A 1 86 ? -1.341 9.214 -17.122 1.00 98.19 86 GLU A CA 1
ATOM 627 C C . GLU A 1 86 ? -1.638 8.782 -15.682 1.00 98.19 86 GLU A C 1
ATOM 629 O O . GLU A 1 86 ? -2.604 9.259 -15.088 1.00 98.19 86 GLU A O 1
ATOM 634 N N . ASP A 1 87 ? -0.796 7.943 -15.075 1.00 97.75 87 ASP A N 1
ATOM 635 C CA . ASP A 1 87 ? -0.968 7.553 -13.675 1.00 97.75 87 ASP A CA 1
ATOM 636 C C . ASP A 1 87 ? -0.843 8.750 -12.717 1.00 97.75 87 ASP A C 1
ATOM 638 O O . ASP A 1 87 ? -1.613 8.842 -11.754 1.00 97.75 87 ASP A O 1
ATOM 642 N N . VAL A 1 88 ? 0.059 9.696 -13.005 1.00 97.56 88 VAL A N 1
ATOM 643 C CA . VAL A 1 88 ? 0.168 10.955 -12.250 1.00 97.56 88 VAL A CA 1
ATOM 644 C C . VAL A 1 88 ? -1.072 11.823 -12.451 1.00 97.56 88 VAL A C 1
ATOM 646 O O . VAL A 1 88 ? -1.663 12.303 -11.484 1.00 97.56 88 VAL A O 1
ATOM 649 N N . ARG A 1 89 ? -1.533 11.979 -13.697 1.00 97.50 89 ARG A N 1
ATOM 650 C CA . ARG A 1 89 ? -2.743 12.748 -14.028 1.00 97.50 89 ARG A CA 1
ATOM 651 C C . ARG A 1 89 ? -3.991 12.180 -13.347 1.00 97.50 89 ARG A C 1
ATOM 653 O O . ARG A 1 89 ? -4.880 12.935 -12.957 1.00 97.50 89 ARG A O 1
ATOM 660 N N . LEU A 1 90 ? -4.063 10.857 -13.208 1.00 98.12 90 LEU A N 1
ATOM 661 C CA . LEU A 1 90 ? -5.139 10.148 -12.513 1.00 98.12 90 LEU A CA 1
ATOM 662 C C . LEU A 1 90 ? -5.003 10.180 -10.982 1.00 98.12 90 LEU A C 1
ATOM 664 O O . LEU A 1 90 ? -5.904 9.701 -10.293 1.00 98.12 90 LEU A O 1
ATOM 668 N N . GLY A 1 91 ? -3.904 10.715 -10.442 1.00 97.31 91 GLY A N 1
ATOM 669 C CA . GLY A 1 91 ? -3.642 10.766 -9.003 1.00 97.31 91 GLY A CA 1
ATOM 670 C C . GLY A 1 91 ? -3.357 9.399 -8.381 1.00 97.31 91 GLY A C 1
ATOM 671 O O . GLY A 1 91 ? -3.537 9.227 -7.177 1.00 97.31 91 GLY A O 1
ATOM 672 N N . ARG A 1 92 ? -2.942 8.412 -9.187 1.00 96.00 92 ARG A N 1
ATOM 673 C CA . ARG A 1 92 ? -2.490 7.102 -8.685 1.00 96.00 92 ARG A CA 1
ATOM 674 C C . ARG A 1 92 ? -1.119 7.206 -8.030 1.00 96.00 92 ARG A C 1
ATOM 676 O O . ARG A 1 92 ? -0.869 6.511 -7.053 1.00 96.00 92 ARG A O 1
ATOM 683 N N . TYR A 1 93 ? -0.282 8.085 -8.573 1.00 96.31 93 TYR A N 1
ATOM 684 C CA . TYR A 1 93 ? 0.992 8.495 -8.002 1.00 96.31 93 TYR A CA 1
ATOM 685 C C . TYR A 1 93 ? 1.076 10.016 -8.009 1.00 96.31 93 TYR A C 1
ATOM 687 O O . TYR A 1 93 ? 0.564 10.681 -8.909 1.00 96.31 93 TYR A O 1
ATOM 695 N N . SER A 1 94 ? 1.745 10.577 -7.015 1.00 96.56 94 SER A N 1
ATOM 696 C CA . SER A 1 94 ? 2.257 11.940 -7.096 1.00 96.56 94 SER A CA 1
ATOM 697 C C . SER A 1 94 ? 3.406 12.028 -8.107 1.00 96.56 94 SER A C 1
ATOM 699 O O . SER A 1 94 ? 4.012 11.023 -8.485 1.00 96.56 94 SER A O 1
ATOM 701 N N . ALA A 1 95 ? 3.734 13.251 -8.533 1.00 95.44 95 ALA A N 1
ATOM 702 C CA . ALA A 1 95 ? 4.897 13.495 -9.386 1.00 95.44 95 ALA A CA 1
ATOM 703 C C . ALA A 1 95 ? 6.201 13.015 -8.720 1.00 95.44 95 ALA A C 1
ATOM 705 O O . ALA A 1 95 ? 7.041 12.414 -9.379 1.00 95.44 95 ALA A O 1
ATOM 706 N N . GLU A 1 96 ? 6.336 13.216 -7.407 1.00 96.56 96 GLU A N 1
ATOM 707 C CA . GLU A 1 96 ? 7.499 12.777 -6.630 1.00 96.56 96 GLU A CA 1
ATOM 708 C C . GLU A 1 96 ? 7.610 11.245 -6.572 1.00 96.56 96 GLU A C 1
ATOM 710 O O . GLU A 1 96 ? 8.676 10.689 -6.837 1.00 96.56 96 GLU A O 1
ATOM 715 N N . GLU A 1 97 ? 6.504 10.542 -6.304 1.00 96.31 97 GLU A N 1
ATOM 716 C CA . GLU A 1 97 ? 6.489 9.073 -6.322 1.00 96.31 97 GLU A CA 1
ATOM 717 C C . GLU A 1 97 ? 6.822 8.527 -7.715 1.00 96.31 97 GLU A C 1
ATOM 719 O O . GLU A 1 97 ? 7.601 7.581 -7.837 1.00 96.31 97 GLU A O 1
ATOM 724 N N . ALA A 1 98 ? 6.283 9.141 -8.772 1.00 96.81 98 ALA A N 1
ATOM 725 C CA . ALA A 1 98 ? 6.589 8.750 -10.143 1.00 96.81 98 ALA A CA 1
ATOM 726 C C . ALA A 1 98 ? 8.070 8.975 -10.492 1.00 96.81 98 ALA A C 1
ATOM 728 O O . ALA A 1 98 ? 8.674 8.114 -11.131 1.00 96.81 98 ALA A O 1
ATOM 729 N N . ALA A 1 99 ? 8.673 10.074 -10.032 1.00 95.56 99 ALA A N 1
ATOM 730 C CA . ALA A 1 99 ? 10.098 10.354 -10.212 1.00 95.56 99 ALA A CA 1
ATOM 731 C C . ALA A 1 99 ? 10.981 9.290 -9.548 1.00 95.56 99 ALA A C 1
ATOM 733 O O . ALA A 1 99 ? 11.988 8.867 -10.117 1.00 95.56 99 ALA A O 1
ATOM 734 N N . ALA A 1 100 ? 10.595 8.849 -8.349 1.00 95.19 100 ALA A N 1
ATOM 735 C CA . ALA A 1 100 ? 11.325 7.840 -7.594 1.00 95.19 100 ALA A CA 1
ATOM 736 C C . ALA A 1 100 ? 11.190 6.435 -8.207 1.00 95.19 100 ALA A C 1
ATOM 738 O O . ALA A 1 100 ? 12.167 5.690 -8.255 1.00 95.19 100 ALA A O 1
ATOM 739 N N . LEU A 1 101 ? 9.993 6.073 -8.679 1.00 94.62 101 LEU A N 1
ATOM 740 C CA . LEU A 1 101 ? 9.695 4.739 -9.216 1.00 94.62 101 LEU A CA 1
ATOM 741 C C . LEU A 1 101 ? 10.095 4.577 -10.689 1.00 94.62 101 LEU A C 1
ATOM 743 O O . LEU A 1 101 ? 10.548 3.506 -11.091 1.00 94.62 101 LEU A O 1
ATOM 747 N N . TRP A 1 102 ? 9.943 5.632 -11.492 1.00 96.25 102 TRP A N 1
ATOM 748 C CA . TRP A 1 102 ? 10.200 5.634 -12.934 1.00 96.25 102 TRP A CA 1
ATOM 749 C C . TRP A 1 102 ? 11.021 6.856 -13.381 1.00 96.25 102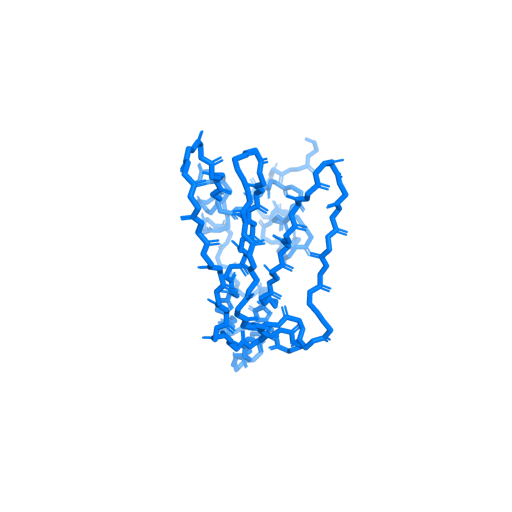 TRP A C 1
ATOM 751 O O . TRP A 1 102 ? 10.571 7.641 -14.225 1.00 96.25 102 TRP A O 1
ATOM 761 N N . PRO A 1 103 ? 12.260 7.023 -12.881 1.00 94.88 103 PRO A N 1
ATOM 762 C CA . PRO A 1 103 ? 13.077 8.205 -13.166 1.00 94.88 103 PRO A CA 1
ATOM 763 C C . PRO A 1 103 ? 13.365 8.394 -14.663 1.00 94.88 103 PRO A C 1
ATOM 765 O O . PRO A 1 103 ? 13.304 9.510 -15.180 1.00 94.88 103 PRO A O 1
ATOM 768 N N . ALA A 1 104 ? 13.640 7.306 -15.394 1.00 93.19 104 ALA A N 1
ATOM 769 C CA . ALA A 1 104 ? 13.902 7.362 -16.835 1.00 93.19 104 ALA A CA 1
ATOM 770 C C . ALA A 1 104 ? 12.671 7.816 -17.637 1.00 93.19 104 ALA A C 1
ATOM 772 O O . ALA A 1 104 ? 12.797 8.600 -18.578 1.00 93.19 104 ALA A O 1
ATOM 773 N N . ALA A 1 105 ? 11.485 7.359 -17.232 1.00 93.44 105 ALA A N 1
ATOM 774 C CA . ALA A 1 105 ? 10.229 7.727 -17.863 1.00 93.44 105 ALA A CA 1
ATOM 775 C C . ALA A 1 105 ? 9.903 9.209 -17.647 1.00 93.44 105 ALA A C 1
ATOM 777 O O . ALA A 1 105 ? 9.595 9.922 -18.599 1.00 93.44 105 ALA A O 1
ATOM 778 N N . CYS A 1 106 ? 10.057 9.697 -16.415 1.00 91.38 106 CYS A N 1
ATOM 779 C CA . CYS A 1 106 ? 9.824 11.104 -16.098 1.00 91.38 106 CYS A CA 1
ATOM 780 C C . CYS A 1 106 ? 10.790 12.022 -16.862 1.00 91.38 106 CYS A C 1
ATOM 782 O O . CYS A 1 106 ? 10.364 13.007 -17.464 1.00 91.38 106 CYS A O 1
ATOM 784 N N . LYS A 1 107 ? 12.072 11.636 -16.964 1.00 90.19 107 LYS A N 1
ATOM 785 C CA . LYS A 1 107 ? 13.060 12.358 -17.781 1.00 90.19 107 LYS A CA 1
ATOM 786 C C . LYS A 1 107 ? 12.669 12.421 -19.263 1.00 90.19 107 LYS A C 1
ATOM 788 O O . LYS A 1 107 ? 12.854 13.457 -19.895 1.00 90.19 107 LYS A O 1
ATOM 793 N N . ALA A 1 108 ? 12.139 11.333 -19.824 1.00 85.00 108 ALA A N 1
ATOM 794 C CA . ALA A 1 108 ? 11.738 11.270 -21.231 1.00 85.00 108 ALA A CA 1
ATOM 795 C C . ALA A 1 108 ? 10.557 12.199 -21.574 1.00 85.00 108 ALA A C 1
ATOM 797 O O . ALA A 1 108 ? 10.445 12.644 -22.713 1.00 85.00 108 ALA A O 1
ATOM 798 N N . LEU A 1 109 ? 9.703 12.520 -20.598 1.00 83.31 109 LEU A N 1
ATOM 799 C CA . LEU A 1 109 ? 8.557 13.419 -20.771 1.00 83.31 109 LEU A CA 1
ATOM 800 C C . LEU A 1 109 ? 8.918 14.909 -20.685 1.00 83.31 109 LEU A C 1
ATOM 802 O O . LEU A 1 109 ? 8.059 15.754 -20.924 1.00 83.31 109 LEU A O 1
ATOM 806 N N . GLY A 1 110 ? 10.161 15.250 -20.328 1.00 72.12 110 GLY A N 1
ATOM 807 C CA . GLY A 1 110 ? 10.588 16.640 -20.132 1.00 72.12 110 GLY A CA 1
ATOM 808 C C . GLY A 1 110 ? 9.945 17.331 -18.923 1.00 72.12 110 GLY A C 1
ATOM 809 O O . GLY A 1 110 ? 10.124 18.529 -18.735 1.00 72.12 110 GLY A O 1
ATOM 810 N N . THR A 1 111 ? 9.206 16.591 -18.098 1.00 59.94 111 THR A N 1
ATOM 811 C CA . THR A 1 111 ? 8.638 17.062 -16.837 1.00 59.94 111 THR A CA 1
ATOM 812 C C . THR A 1 111 ? 9.488 16.537 -15.696 1.00 59.94 111 THR A C 1
ATOM 814 O O . THR A 1 111 ? 9.446 15.334 -15.443 1.00 59.94 111 THR A O 1
ATOM 817 N N . MET A 1 112 ? 10.244 17.431 -15.054 1.00 51.50 112 MET A N 1
ATOM 818 C CA . MET A 1 112 ? 10.543 17.493 -13.612 1.00 51.50 112 MET A CA 1
ATO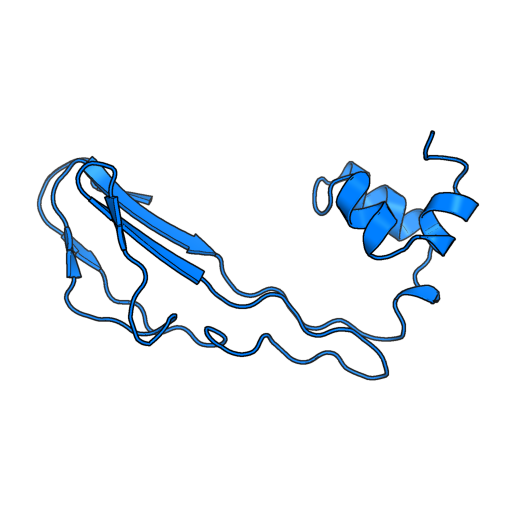M 819 C C . MET A 1 112 ? 11.775 18.388 -13.389 1.00 51.50 112 MET A C 1
ATOM 821 O O . MET A 1 112 ? 12.873 17.886 -13.168 1.00 51.50 112 MET A O 1
ATOM 825 N N . ASP A 1 113 ? 11.544 19.701 -13.483 1.00 43.72 113 ASP A N 1
ATOM 826 C CA . ASP A 1 113 ? 12.143 20.732 -12.621 1.00 43.72 113 ASP A CA 1
ATOM 827 C C . ASP A 1 113 ? 10.982 21.408 -11.870 1.00 43.72 113 ASP A C 1
ATOM 829 O O . ASP A 1 113 ? 9.913 21.593 -12.509 1.00 43.72 113 ASP A O 1
#